Protein AF-A0A7S8EQZ5-F1 (afdb_monomer_lite)

Structure (mmCIF, N/CA/C/O backbone):
data_AF-A0A7S8EQZ5-F1
#
_entry.id   AF-A0A7S8EQZ5-F1
#
loop_
_atom_site.group_PDB
_atom_site.id
_atom_site.type_symbol
_atom_site.label_atom_id
_atom_site.label_alt_id
_atom_site.label_comp_id
_atom_site.label_asym_id
_atom_site.label_entity_id
_atom_site.label_seq_id
_atom_site.pdbx_PDB_ins_code
_atom_site.Cartn_x
_atom_site.Cartn_y
_atom_site.Cartn_z
_atom_site.occupancy
_atom_site.B_iso_or_equiv
_atom_site.auth_seq_id
_atom_site.auth_comp_id
_atom_site.auth_asym_id
_atom_site.auth_atom_id
_atom_site.pdbx_PDB_model_num
ATOM 1 N N . MET A 1 1 ? -12.361 -8.892 21.302 1.00 55.06 1 MET A N 1
ATOM 2 C CA . MET A 1 1 ? -11.281 -7.885 21.242 1.00 55.06 1 MET A CA 1
ATOM 3 C C . MET A 1 1 ? -10.323 -8.326 20.142 1.00 55.06 1 MET A C 1
ATOM 5 O O . MET A 1 1 ? -9.915 -9.477 20.188 1.00 55.06 1 MET A O 1
ATOM 9 N N . PHE A 1 2 ? -10.061 -7.499 19.124 1.00 63.94 2 PHE A N 1
ATOM 10 C CA . PHE A 1 2 ? -9.087 -7.797 18.059 1.00 63.94 2 PHE A CA 1
ATOM 11 C C . PHE A 1 2 ? -7.781 -7.064 18.380 1.00 63.94 2 PHE A C 1
ATOM 13 O O . PHE A 1 2 ? -7.815 -5.852 18.561 1.00 63.94 2 PHE A O 1
ATOM 20 N N . ALA A 1 3 ? -6.666 -7.791 18.478 1.00 79.69 3 ALA A N 1
ATOM 21 C CA . ALA A 1 3 ? -5.363 -7.203 18.807 1.00 79.69 3 ALA A CA 1
ATOM 22 C C . ALA A 1 3 ? -4.646 -6.635 17.565 1.00 79.69 3 ALA A C 1
ATOM 24 O O . ALA A 1 3 ? -4.035 -5.572 17.631 1.00 79.69 3 ALA A O 1
ATOM 25 N N . PHE A 1 4 ? -4.773 -7.302 16.414 1.00 90.19 4 PHE A N 1
ATOM 26 C CA . PHE 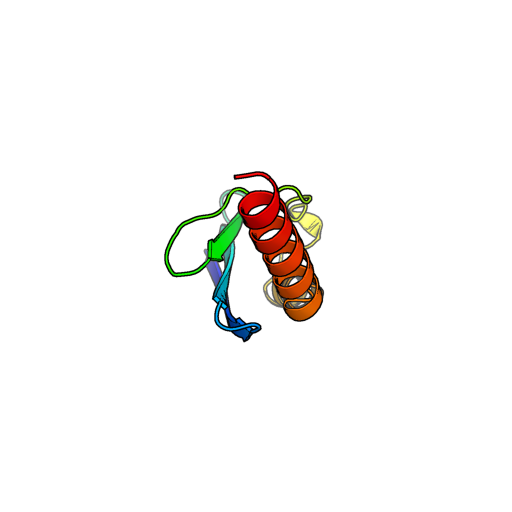A 1 4 ? -4.113 -6.910 15.167 1.00 90.19 4 PHE A CA 1
ATOM 27 C C . PHE A 1 4 ? -4.933 -7.317 13.940 1.00 90.19 4 PHE A C 1
ATOM 29 O O . PHE A 1 4 ? -5.727 -8.261 13.993 1.00 90.19 4 PHE A O 1
ATOM 36 N N . TYR A 1 5 ? -4.709 -6.633 12.818 1.00 90.50 5 TYR A N 1
ATOM 37 C CA . TYR A 1 5 ? -5.183 -7.069 11.504 1.00 90.50 5 TYR A CA 1
ATOM 38 C C . TYR A 1 5 ? -4.302 -6.519 10.375 1.00 90.50 5 TYR A C 1
ATOM 40 O O . TYR A 1 5 ? -3.584 -5.530 10.532 1.00 90.50 5 TYR A O 1
ATOM 48 N N . GLN A 1 6 ? -4.336 -7.200 9.227 1.00 93.69 6 GLN A N 1
ATOM 49 C CA . GLN A 1 6 ? -3.501 -6.885 8.073 1.00 93.69 6 GLN A CA 1
ATOM 50 C C . GLN A 1 6 ? -4.312 -6.939 6.776 1.00 93.69 6 GLN A C 1
ATOM 52 O O . GLN A 1 6 ? -4.992 -7.926 6.505 1.00 93.69 6 GLN A O 1
ATOM 57 N N . LEU A 1 7 ? -4.178 -5.905 5.946 1.00 94.50 7 LEU A N 1
ATOM 58 C CA . LEU A 1 7 ? -4.763 -5.834 4.609 1.00 94.50 7 LEU A CA 1
ATOM 59 C C . LEU A 1 7 ? -3.651 -5.886 3.561 1.00 94.50 7 LEU A C 1
ATOM 61 O O . LEU A 1 7 ? -2.587 -5.297 3.747 1.00 94.50 7 LEU A O 1
ATOM 65 N N . LYS A 1 8 ? -3.878 -6.604 2.457 1.00 95.38 8 LYS A N 1
ATOM 66 C CA . LYS A 1 8 ? -2.918 -6.732 1.350 1.00 95.38 8 LYS A CA 1
ATOM 67 C C . LYS A 1 8 ? -3.630 -6.665 0.009 1.00 95.38 8 LYS A C 1
ATOM 69 O O . LYS A 1 8 ? -4.705 -7.237 -0.148 1.00 95.38 8 LYS A O 1
ATOM 74 N N . ARG A 1 9 ? -3.002 -6.016 -0.971 1.00 94.50 9 ARG A N 1
ATOM 75 C CA . ARG A 1 9 ? -3.402 -6.061 -2.385 1.00 94.50 9 ARG A CA 1
ATOM 76 C C . ARG A 1 9 ? -2.175 -6.294 -3.254 1.00 94.50 9 ARG A C 1
ATOM 78 O O . ARG A 1 9 ? -1.088 -5.801 -2.962 1.00 94.50 9 ARG A O 1
ATOM 85 N N . CYS A 1 10 ? -2.363 -7.056 -4.322 1.00 94.44 10 CYS A N 1
ATOM 86 C CA . CYS A 1 10 ? -1.339 -7.363 -5.310 1.00 94.44 10 CYS A CA 1
ATOM 87 C C . CYS A 1 10 ? -1.947 -7.173 -6.696 1.00 94.44 10 CYS A C 1
ATOM 89 O O . CYS A 1 10 ? -3.046 -7.661 -6.948 1.00 94.44 10 CYS A O 1
ATOM 91 N N . SER A 1 11 ? -1.231 -6.490 -7.581 1.00 94.38 11 SER A N 1
ATOM 92 C CA . SER A 1 11 ? -1.610 -6.332 -8.982 1.00 94.38 11 SER A CA 1
ATOM 93 C C . SER A 1 11 ? -0.381 -6.452 -9.877 1.00 94.38 11 SER A C 1
ATOM 95 O O . SER A 1 11 ? 0.749 -6.234 -9.432 1.00 94.38 11 SER A O 1
ATOM 97 N N . VAL A 1 12 ? -0.602 -6.819 -11.136 1.00 94.06 12 VAL A N 1
ATOM 98 C CA . VAL A 1 12 ? 0.421 -6.811 -12.183 1.00 94.06 12 VAL A CA 1
ATOM 99 C C . VAL A 1 12 ? -0.022 -5.814 -13.242 1.00 94.06 12 VAL A C 1
ATOM 101 O O . VAL A 1 12 ? -1.042 -6.017 -13.893 1.00 94.06 12 VAL A O 1
ATOM 104 N N . LEU A 1 13 ? 0.731 -4.728 -13.391 1.00 91.06 13 LEU A N 1
ATOM 105 C CA . LEU A 1 13 ? 0.410 -3.593 -14.257 1.00 91.06 13 LEU A CA 1
ATOM 106 C C . LEU A 1 13 ? 1.687 -3.150 -14.963 1.00 91.06 13 LEU A C 1
ATOM 108 O O . LEU A 1 13 ? 2.738 -3.130 -14.337 1.00 91.06 13 LEU A O 1
ATOM 112 N N . PHE A 1 14 ? 1.628 -2.820 -16.254 1.00 91.81 14 PHE A N 1
ATOM 113 C CA . PHE A 1 14 ? 2.806 -2.372 -17.021 1.00 91.81 14 PHE A CA 1
ATOM 114 C C . PHE A 1 14 ? 4.034 -3.305 -16.903 1.00 91.81 14 PHE A C 1
ATOM 116 O O . PHE A 1 14 ? 5.172 -2.843 -16.844 1.00 91.81 14 PHE A O 1
ATOM 123 N N . ASN A 1 15 ? 3.807 -4.625 -16.842 1.00 90.88 15 ASN A N 1
ATOM 124 C CA . ASN A 1 15 ? 4.840 -5.646 -16.599 1.00 90.88 15 ASN A CA 1
ATOM 125 C C . ASN A 1 15 ? 5.602 -5.479 -15.261 1.00 90.88 15 ASN A C 1
ATOM 127 O O . ASN A 1 15 ? 6.754 -5.883 -15.133 1.00 90.88 15 ASN A O 1
ATOM 131 N N . MET A 1 16 ? 4.948 -4.878 -14.265 1.00 92.44 16 MET A N 1
ATOM 132 C CA . MET A 1 16 ? 5.451 -4.639 -12.917 1.00 92.44 16 MET A CA 1
ATOM 133 C C . MET A 1 16 ? 4.505 -5.280 -11.899 1.00 92.44 16 MET A C 1
ATOM 135 O O . MET A 1 16 ? 3.291 -5.071 -11.948 1.00 92.44 16 MET A O 1
ATOM 139 N N . ARG A 1 17 ? 5.040 -6.054 -10.952 1.00 94.50 17 ARG A N 1
ATOM 140 C CA . ARG A 1 17 ? 4.264 -6.605 -9.833 1.00 94.50 17 ARG A CA 1
ATOM 141 C C . ARG A 1 17 ? 4.255 -5.602 -8.683 1.00 94.50 17 ARG A C 1
ATOM 143 O O . ARG A 1 17 ? 5.262 -5.457 -7.995 1.00 94.50 17 ARG A O 1
ATOM 150 N N . LEU A 1 18 ? 3.113 -4.964 -8.444 1.00 94.44 18 LEU A N 1
ATOM 151 C CA . LEU A 1 18 ? 2.907 -4.024 -7.345 1.00 94.44 18 LEU A CA 1
ATOM 152 C C . LEU A 1 18 ? 2.170 -4.709 -6.190 1.00 94.44 18 LEU A C 1
ATOM 154 O O . LEU A 1 18 ? 1.065 -5.228 -6.357 1.00 94.44 18 LEU A O 1
ATOM 158 N N . GLN A 1 19 ? 2.771 -4.686 -5.006 1.00 94.50 19 GLN A N 1
ATOM 159 C CA . GLN A 1 19 ? 2.195 -5.196 -3.766 1.00 94.50 19 GLN A CA 1
ATOM 160 C C . GLN A 1 19 ? 2.134 -4.082 -2.730 1.00 94.50 19 GLN A C 1
ATOM 162 O O . GLN A 1 19 ? 3.123 -3.393 -2.504 1.00 94.50 19 GLN A O 1
ATOM 167 N N . ILE A 1 20 ? 0.985 -3.930 -2.081 1.00 93.50 20 ILE A N 1
ATOM 168 C CA . ILE A 1 20 ? 0.795 -2.988 -0.978 1.00 93.50 20 ILE A CA 1
ATOM 169 C C . ILE A 1 20 ? 0.220 -3.718 0.230 1.00 93.50 20 ILE A C 1
ATOM 171 O O . ILE A 1 20 ? -0.584 -4.646 0.085 1.00 93.50 20 ILE A O 1
ATOM 175 N N . GLY A 1 21 ? 0.628 -3.300 1.422 1.00 93.62 21 GLY A N 1
ATOM 176 C CA . GLY A 1 21 ? 0.185 -3.884 2.680 1.00 93.62 21 GLY A CA 1
ATOM 177 C C . GLY A 1 21 ? -0.029 -2.825 3.749 1.00 93.62 21 GLY A C 1
ATOM 178 O O . GLY A 1 21 ? 0.785 -1.918 3.886 1.00 93.62 21 GLY A O 1
ATOM 179 N N . LEU A 1 22 ? -1.106 -2.972 4.515 1.00 94.25 22 LEU A N 1
ATOM 180 C CA . LEU A 1 22 ? -1.389 -2.194 5.715 1.00 94.25 22 LEU A CA 1
ATOM 181 C C . LEU A 1 22 ? -1.413 -3.141 6.914 1.00 94.25 22 LEU A C 1
ATOM 183 O O . LEU A 1 22 ? -2.171 -4.109 6.922 1.00 94.25 22 LEU A O 1
ATOM 187 N N . TYR A 1 23 ? -0.575 -2.868 7.905 1.00 93.31 23 TYR A N 1
ATOM 188 C CA . TYR A 1 23 ? -0.533 -3.549 9.194 1.00 93.31 23 TYR A CA 1
ATOM 189 C C . TYR A 1 23 ? -1.064 -2.604 10.270 1.00 93.31 23 TYR A C 1
ATOM 191 O O . TYR A 1 23 ? -0.657 -1.445 10.296 1.00 93.31 23 TYR A O 1
ATOM 199 N N . VAL A 1 24 ? -1.955 -3.082 11.141 1.00 94.06 24 VAL A N 1
ATOM 200 C CA . VAL A 1 24 ? -2.528 -2.283 12.232 1.00 94.06 24 VAL A CA 1
ATOM 201 C C . VAL A 1 24 ? -2.412 -3.036 13.555 1.00 94.06 24 VAL A C 1
ATOM 203 O O . VAL A 1 24 ? -2.880 -4.172 13.670 1.00 94.06 24 VAL A O 1
ATOM 206 N N . ASP A 1 25 ? -1.824 -2.373 14.549 1.00 93.50 25 ASP A N 1
ATOM 207 C CA . ASP A 1 25 ? -1.694 -2.826 15.933 1.00 93.50 25 ASP A CA 1
ATOM 208 C C . ASP A 1 25 ? -2.597 -1.968 16.832 1.00 93.50 25 ASP A C 1
ATOM 210 O O . ASP A 1 25 ? -2.358 -0.774 17.036 1.00 93.50 25 ASP A O 1
ATOM 214 N N . CYS A 1 26 ? -3.670 -2.571 17.350 1.00 90.19 26 CYS A N 1
ATOM 215 C CA . CYS A 1 26 ? -4.674 -1.853 18.137 1.00 90.19 26 CYS A CA 1
ATOM 216 C C . CYS A 1 26 ? -4.242 -1.586 19.578 1.00 90.19 26 CYS A C 1
ATOM 218 O O . CYS A 1 26 ? -4.728 -0.634 20.189 1.00 90.19 26 CYS A O 1
ATOM 220 N N . GLU A 1 27 ? -3.339 -2.402 20.121 1.00 90.81 27 GLU A N 1
ATOM 221 C CA . GLU A 1 27 ? -2.825 -2.225 21.479 1.00 90.81 27 GLU A CA 1
ATOM 222 C C . GLU A 1 27 ? -1.833 -1.062 21.521 1.00 90.81 27 GLU A C 1
ATOM 224 O O . GLU A 1 27 ? -1.907 -0.210 22.409 1.00 90.81 27 GLU A O 1
ATOM 229 N N . ARG A 1 28 ? -0.955 -0.987 20.514 1.00 90.88 28 ARG A N 1
ATOM 230 C CA . ARG A 1 28 ? 0.044 0.082 20.373 1.00 90.88 28 ARG A CA 1
ATOM 231 C C . ARG A 1 28 ? -0.501 1.348 19.728 1.00 90.88 28 ARG A C 1
ATOM 233 O O . ARG A 1 28 ? 0.119 2.399 19.849 1.00 90.88 28 ARG A O 1
ATOM 240 N N . LYS A 1 29 ? -1.675 1.264 19.093 1.00 91.88 29 LYS A N 1
ATOM 241 C CA . LYS A 1 29 ? -2.264 2.338 18.277 1.00 91.88 29 LYS A CA 1
ATOM 242 C C . LYS A 1 29 ? -1.338 2.750 17.131 1.00 91.88 29 LYS A C 1
ATOM 244 O O . LYS A 1 29 ? -1.175 3.933 16.833 1.00 91.88 29 LYS A O 1
ATOM 249 N N . GLU A 1 30 ? -0.734 1.751 16.499 1.00 90.12 30 GLU A N 1
ATOM 250 C CA . GLU A 1 30 ? 0.230 1.917 15.416 1.00 90.12 30 GLU A CA 1
ATOM 251 C C . GLU A 1 30 ? -0.337 1.348 14.116 1.00 90.12 30 GLU A C 1
ATOM 253 O O . GLU A 1 30 ? -1.046 0.339 14.101 1.00 90.12 30 GLU A O 1
ATOM 258 N N . ALA A 1 31 ? -0.010 1.999 13.003 1.00 91.25 31 ALA A N 1
ATOM 259 C CA . ALA A 1 31 ? -0.324 1.507 11.675 1.00 91.25 31 ALA A CA 1
ATOM 260 C C . ALA A 1 31 ? 0.894 1.678 10.774 1.00 91.25 31 ALA A C 1
ATOM 262 O O . ALA A 1 31 ? 1.483 2.753 10.715 1.00 91.25 31 ALA A O 1
ATOM 263 N N . HIS A 1 32 ? 1.252 0.615 10.064 1.00 90.12 32 HIS A N 1
ATOM 264 C CA . HIS A 1 32 ? 2.395 0.594 9.165 1.00 90.12 32 HIS A CA 1
ATOM 265 C C . HIS A 1 32 ? 1.952 0.238 7.760 1.00 90.12 32 HIS A C 1
ATOM 267 O O . HIS A 1 32 ? 1.272 -0.767 7.530 1.00 90.12 32 HIS A O 1
ATOM 273 N N . PHE A 1 33 ? 2.371 1.061 6.808 1.00 90.12 33 PHE A N 1
ATOM 274 C CA . PHE A 1 33 ? 2.095 0.860 5.399 1.00 90.12 33 PHE A CA 1
ATOM 275 C C . PHE A 1 33 ? 3.373 0.434 4.671 1.00 90.12 33 PHE A C 1
ATOM 277 O O . PHE A 1 33 ? 4.466 0.913 4.951 1.00 90.12 33 PHE A O 1
ATOM 284 N N . SER A 1 34 ? 3.245 -0.503 3.739 1.00 91.69 34 SER A N 1
ATOM 285 C CA . SER A 1 34 ? 4.373 -1.045 2.982 1.00 91.69 34 SER A CA 1
ATOM 286 C C . SER A 1 34 ? 4.016 -1.193 1.512 1.00 91.69 34 SER A C 1
ATOM 288 O O . SER A 1 34 ? 2.879 -1.521 1.163 1.00 91.69 34 SER A O 1
ATOM 290 N N . MET A 1 35 ? 5.006 -0.969 0.651 1.00 93.06 35 MET A N 1
ATOM 291 C CA . MET A 1 35 ? 4.905 -1.148 -0.791 1.00 93.06 35 MET A CA 1
ATOM 292 C C . MET A 1 35 ? 6.104 -1.952 -1.289 1.00 93.06 35 MET A C 1
ATOM 294 O O . MET A 1 35 ? 7.240 -1.734 -0.870 1.00 93.06 35 MET A O 1
ATOM 298 N N . SER A 1 36 ? 5.850 -2.886 -2.196 1.00 94.25 36 SER A N 1
ATOM 299 C CA . SER A 1 36 ? 6.862 -3.685 -2.872 1.00 94.25 36 SER A CA 1
ATOM 300 C C . SER A 1 36 ? 6.603 -3.687 -4.371 1.00 94.25 36 SER A C 1
ATOM 302 O O . SER A 1 36 ? 5.466 -3.844 -4.820 1.00 94.25 36 SER A O 1
ATOM 304 N N . VAL A 1 37 ? 7.672 -3.502 -5.135 1.00 93.06 37 VAL A N 1
ATOM 305 C CA . VAL A 1 37 ? 7.684 -3.488 -6.594 1.00 93.06 37 VAL A CA 1
ATOM 306 C C . VAL A 1 37 ? 8.619 -4.594 -7.057 1.00 93.06 37 VAL A C 1
ATOM 308 O O . VAL A 1 37 ? 9.794 -4.604 -6.697 1.00 93.06 37 VAL A O 1
ATOM 311 N N . ASP A 1 38 ? 8.102 -5.553 -7.821 1.00 93.44 38 ASP A N 1
ATOM 312 C CA . ASP A 1 38 ? 8.865 -6.699 -8.336 1.00 93.44 38 ASP A CA 1
ATOM 313 C C . ASP A 1 38 ? 9.611 -7.475 -7.227 1.00 93.44 38 ASP A C 1
ATOM 315 O O . ASP A 1 38 ? 10.700 -8.011 -7.426 1.00 93.44 38 ASP A O 1
ATOM 319 N N . GLY A 1 39 ? 9.024 -7.520 -6.024 1.00 89.25 39 GLY A N 1
ATOM 320 C CA . GLY A 1 39 ? 9.599 -8.180 -4.848 1.00 89.25 39 GLY A CA 1
ATOM 321 C C . GLY A 1 39 ? 10.583 -7.326 -4.042 1.00 89.25 39 GLY A C 1
ATOM 322 O O . GLY A 1 39 ? 11.109 -7.808 -3.041 1.00 89.25 39 GLY A O 1
ATOM 323 N N . ARG A 1 40 ? 10.820 -6.067 -4.428 1.00 90.06 40 ARG A N 1
ATOM 324 C CA . ARG A 1 40 ? 11.683 -5.127 -3.702 1.00 90.06 40 ARG A CA 1
ATOM 325 C C . ARG A 1 40 ? 10.849 -4.112 -2.934 1.00 90.06 40 ARG A C 1
ATOM 327 O O . ARG A 1 40 ? 10.041 -3.397 -3.525 1.00 90.06 40 ARG A O 1
ATOM 334 N N . ILE A 1 41 ? 11.085 -4.010 -1.625 1.00 88.19 41 ILE A N 1
ATOM 335 C CA . ILE A 1 41 ? 10.460 -2.979 -0.790 1.00 88.19 41 ILE A CA 1
ATOM 336 C C . ILE A 1 41 ? 10.873 -1.614 -1.335 1.00 88.19 41 ILE A C 1
ATOM 338 O O . ILE A 1 41 ? 12.060 -1.306 -1.424 1.00 88.19 41 ILE A O 1
ATOM 342 N N . THR A 1 42 ? 9.882 -0.828 -1.741 1.00 86.25 42 THR A N 1
ATOM 343 C CA . THR A 1 42 ? 10.091 0.498 -2.318 1.00 86.25 42 THR A CA 1
ATOM 344 C C . THR A 1 42 ? 9.686 1.543 -1.285 1.00 86.25 42 THR A C 1
ATOM 346 O O . THR A 1 42 ? 8.581 1.439 -0.742 1.00 86.25 42 THR A O 1
ATOM 349 N N . PRO A 1 43 ? 10.550 2.533 -0.994 1.00 79.25 43 PRO A N 1
ATOM 350 C CA . PRO A 1 43 ? 10.203 3.630 -0.106 1.00 79.25 43 PRO A CA 1
ATOM 351 C C . PRO A 1 43 ? 8.938 4.331 -0.593 1.00 79.25 43 PRO A C 1
ATOM 353 O O . PRO A 1 43 ? 8.763 4.579 -1.787 1.00 79.25 43 PRO A O 1
ATOM 356 N N . ILE A 1 44 ? 8.055 4.647 0.340 1.00 79.12 44 ILE A N 1
ATOM 357 C CA . ILE A 1 44 ? 6.800 5.325 0.047 1.00 79.12 44 ILE A CA 1
ATOM 358 C C . ILE A 1 44 ? 7.008 6.824 0.245 1.00 79.12 44 ILE A C 1
ATOM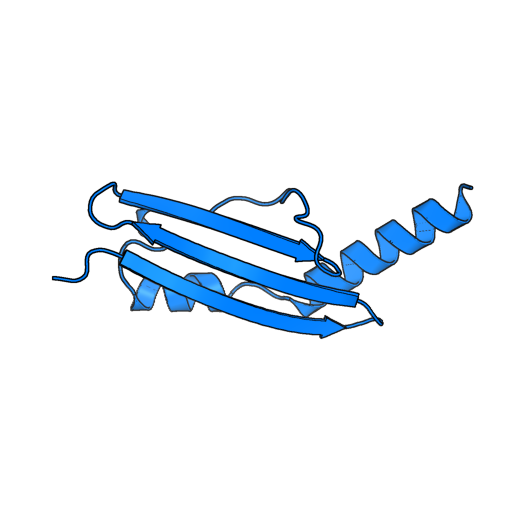 360 O O . ILE A 1 44 ? 7.537 7.252 1.267 1.00 79.12 44 ILE A O 1
ATOM 364 N N . THR A 1 45 ? 6.592 7.623 -0.736 1.00 70.50 45 THR A N 1
ATOM 365 C CA . THR A 1 45 ? 6.715 9.090 -0.704 1.00 70.50 45 THR A CA 1
ATOM 366 C C . THR A 1 45 ? 5.414 9.804 -0.322 1.00 70.50 45 THR A C 1
ATOM 368 O O . THR A 1 45 ? 5.398 11.030 -0.231 1.00 70.50 45 THR A O 1
ATOM 371 N N . TRP A 1 46 ? 4.321 9.069 -0.086 1.00 73.62 46 TRP A N 1
ATOM 372 C CA . TRP A 1 46 ? 3.035 9.616 0.365 1.00 73.62 46 TRP A CA 1
ATOM 373 C C . TRP A 1 46 ? 2.776 9.377 1.855 1.00 73.62 46 TRP A C 1
ATOM 375 O O . TRP A 1 46 ? 3.454 8.594 2.514 1.00 73.62 46 TRP A O 1
ATOM 385 N N . THR A 1 47 ? 1.769 10.073 2.381 1.00 73.75 47 THR A N 1
ATOM 386 C CA . THR A 1 47 ? 1.432 10.090 3.806 1.00 73.75 47 THR A CA 1
ATOM 387 C C . THR A 1 47 ? 0.920 8.731 4.287 1.00 73.75 47 THR A C 1
ATOM 389 O O . THR A 1 47 ? 0.000 8.160 3.699 1.00 73.75 47 THR A O 1
ATOM 392 N N . GLU A 1 48 ? 1.504 8.229 5.376 1.00 83.12 48 GLU A N 1
ATOM 393 C CA . GLU A 1 48 ? 0.973 7.090 6.130 1.00 83.12 48 GLU A CA 1
ATOM 394 C C . GLU A 1 48 ? -0.421 7.406 6.709 1.00 83.12 48 GLU A C 1
ATOM 396 O O . GLU A 1 48 ? -0.732 8.577 6.957 1.00 83.12 48 GLU A O 1
ATOM 401 N N . PRO A 1 49 ? -1.284 6.394 6.927 1.00 87.25 49 PRO A N 1
ATOM 402 C CA . PRO A 1 49 ? -2.582 6.620 7.551 1.00 87.25 49 PRO A CA 1
ATOM 403 C C . PRO A 1 49 ? -2.411 7.214 8.946 1.00 87.25 49 PRO A C 1
ATOM 405 O O . PRO A 1 49 ? -1.611 6.731 9.748 1.00 87.25 49 PRO A O 1
ATOM 408 N N . ARG A 1 50 ? -3.226 8.210 9.291 1.00 90.56 50 ARG A N 1
ATOM 409 C CA . ARG A 1 50 ? -3.334 8.635 10.689 1.00 90.56 50 ARG A CA 1
ATOM 410 C C . ARG A 1 50 ? -4.115 7.582 11.472 1.00 90.56 50 ARG A C 1
ATOM 412 O O . ARG A 1 50 ? -5.071 7.017 10.949 1.00 90.56 50 ARG A O 1
ATOM 419 N N . TRP A 1 51 ? -3.780 7.375 12.749 1.00 91.81 51 TRP A N 1
ATOM 420 C CA . TRP A 1 51 ? -4.420 6.348 13.589 1.00 91.81 51 TRP A CA 1
ATOM 421 C C . TRP A 1 51 ? -5.959 6.359 13.515 1.00 91.81 51 TRP A C 1
ATOM 423 O O . TRP A 1 51 ? -6.574 5.330 13.256 1.00 91.81 51 TRP A O 1
ATOM 433 N N . PHE A 1 52 ? -6.597 7.529 13.640 1.00 91.50 52 PHE A N 1
ATOM 434 C CA . PHE A 1 52 ? -8.065 7.648 13.613 1.00 91.50 52 PHE A CA 1
ATOM 435 C C . PHE A 1 52 ? -8.713 7.229 12.277 1.00 91.50 52 PHE A C 1
ATOM 437 O O . PHE A 1 52 ? -9.922 6.973 12.232 1.00 91.50 52 PHE A O 1
ATOM 444 N N . GLU A 1 53 ? -7.938 7.182 11.188 1.00 92.56 53 GLU A N 1
ATOM 445 C CA . GLU A 1 53 ? -8.385 6.726 9.868 1.00 92.56 53 GLU A CA 1
ATOM 446 C C . GLU A 1 53 ? -8.402 5.202 9.752 1.00 92.56 53 GLU A C 1
ATOM 448 O O . GLU A 1 53 ? -9.008 4.678 8.823 1.00 92.56 53 GLU A O 1
ATOM 453 N N . VAL A 1 54 ? -7.739 4.497 10.671 1.00 93.81 54 VAL A N 1
ATOM 454 C CA . VAL A 1 54 ? -7.524 3.045 10.624 1.00 93.81 54 VAL A CA 1
ATOM 455 C C . VAL A 1 54 ? -7.707 2.386 11.992 1.00 93.81 54 VAL A C 1
ATOM 457 O O . VAL A 1 54 ? -7.284 1.266 12.197 1.00 93.81 54 VAL A O 1
ATOM 460 N N . GLU A 1 55 ? -8.345 3.042 12.958 1.00 92.25 55 GLU A N 1
ATOM 461 C CA . GLU A 1 55 ? -8.492 2.515 14.328 1.00 92.25 55 GLU A CA 1
ATOM 462 C C . GLU A 1 55 ? -9.500 1.352 14.454 1.00 92.25 55 GLU A C 1
ATOM 464 O O . GLU A 1 55 ? -9.629 0.744 15.513 1.00 92.25 55 GLU A O 1
ATOM 469 N N . THR A 1 56 ? -10.229 1.025 13.381 1.00 92.69 56 THR A N 1
ATOM 470 C CA . THR A 1 56 ? -11.145 -0.128 13.316 1.00 92.69 56 THR A CA 1
ATOM 471 C C . THR A 1 56 ? -10.981 -0.864 11.986 1.00 92.69 56 THR A C 1
ATOM 473 O O . THR A 1 56 ? -10.646 -0.210 10.994 1.00 92.69 56 THR A O 1
ATOM 476 N N . PRO A 1 57 ? -11.296 -2.173 11.912 1.00 92.19 57 PRO A N 1
ATOM 477 C CA . PRO A 1 57 ? -11.198 -2.933 10.666 1.00 92.19 57 PRO A CA 1
ATOM 478 C C . PRO A 1 57 ? -11.938 -2.282 9.488 1.00 92.19 57 PRO A C 1
ATOM 480 O O . PRO A 1 57 ? -11.368 -2.144 8.413 1.00 92.19 57 PRO A O 1
ATOM 483 N N . ALA A 1 58 ? -13.166 -1.793 9.704 1.00 93.19 58 ALA A N 1
ATOM 484 C CA . ALA A 1 58 ? -13.956 -1.133 8.661 1.00 93.19 58 ALA A CA 1
ATOM 485 C C . ALA A 1 58 ? -13.288 0.155 8.151 1.00 93.19 58 ALA A C 1
ATOM 487 O O . ALA A 1 58 ? -13.157 0.358 6.947 1.00 93.19 58 ALA A O 1
ATOM 488 N N . LYS A 1 59 ? -12.793 0.996 9.068 1.00 94.69 59 LYS A N 1
ATOM 489 C CA . LYS A 1 59 ? -12.065 2.220 8.708 1.00 94.69 59 LYS A CA 1
ATOM 490 C C . LYS A 1 59 ? -10.777 1.914 7.943 1.00 94.69 59 LYS A C 1
ATOM 492 O O . LYS A 1 59 ? -10.478 2.574 6.951 1.00 94.69 59 LYS A O 1
ATOM 497 N N . ALA A 1 60 ? -10.039 0.893 8.372 1.00 93.56 60 ALA A N 1
ATOM 498 C CA . ALA A 1 60 ? -8.824 0.472 7.695 1.00 93.56 60 ALA A CA 1
ATOM 499 C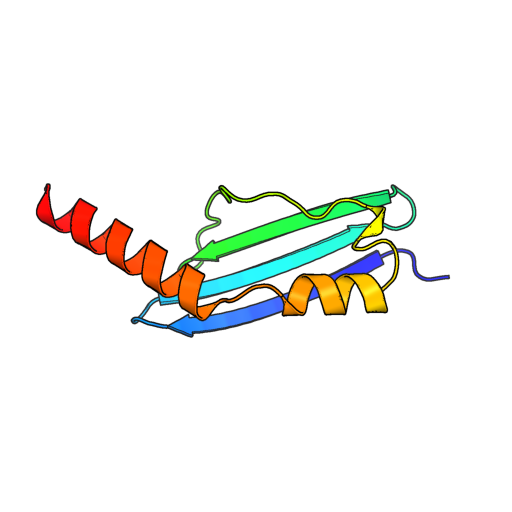 C . ALA A 1 60 ? -9.097 -0.081 6.296 1.00 93.56 60 ALA A C 1
ATOM 501 O O . ALA A 1 60 ? -8.356 0.243 5.372 1.00 93.56 60 ALA A O 1
ATOM 502 N N . GLU A 1 61 ? -10.168 -0.856 6.110 1.00 94.06 61 GLU A N 1
ATOM 503 C CA . GLU A 1 61 ? -10.605 -1.291 4.783 1.00 94.06 61 GLU A CA 1
ATOM 504 C C . GLU A 1 61 ? -10.959 -0.105 3.887 1.00 94.06 61 GLU A C 1
ATOM 506 O O . GLU A 1 61 ? -10.468 -0.030 2.760 1.00 94.06 61 GLU A O 1
ATOM 511 N N . ASP A 1 62 ? -11.751 0.843 4.385 1.00 94.88 62 ASP A N 1
ATOM 512 C CA . ASP A 1 62 ? -12.135 2.036 3.630 1.00 94.88 62 ASP A CA 1
ATOM 513 C C . ASP A 1 62 ? -10.924 2.906 3.279 1.00 94.88 62 ASP A C 1
ATOM 515 O O . ASP A 1 62 ? -10.812 3.412 2.160 1.00 94.88 62 ASP A O 1
ATOM 519 N N . TRP A 1 63 ? -9.969 3.066 4.199 1.00 92.81 63 TRP A N 1
ATOM 520 C CA . TRP A 1 63 ? -8.698 3.728 3.911 1.00 92.81 63 TRP A CA 1
ATOM 521 C C . TRP A 1 63 ? -7.897 2.975 2.846 1.00 92.81 63 TRP A C 1
ATOM 523 O O . TRP A 1 63 ? -7.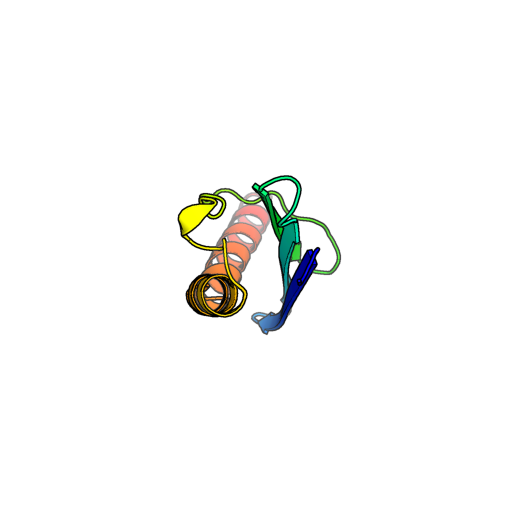478 3.563 1.851 1.00 92.81 63 TRP A O 1
ATOM 533 N N . PHE A 1 64 ? -7.755 1.662 2.989 1.00 92.44 64 PHE A N 1
ATOM 534 C CA . PHE A 1 64 ? -6.948 0.838 2.094 1.00 92.44 64 PHE A CA 1
ATOM 535 C C . PHE A 1 64 ? -7.542 0.720 0.680 1.00 92.44 64 PHE A C 1
ATOM 537 O O . PHE A 1 64 ? -6.810 0.615 -0.308 1.00 92.44 64 PHE A O 1
ATOM 544 N N . ARG A 1 65 ? -8.873 0.783 0.549 1.00 91.69 65 ARG A N 1
ATOM 545 C CA . ARG A 1 65 ? -9.578 0.801 -0.743 1.00 91.69 65 ARG A CA 1
ATOM 546 C C . ARG A 1 65 ? -9.364 2.098 -1.522 1.00 91.69 65 ARG A C 1
ATOM 548 O O . ARG A 1 65 ? -9.366 2.046 -2.748 1.00 91.69 65 ARG A O 1
ATOM 555 N N . ARG A 1 66 ? -9.117 3.229 -0.846 1.00 91.81 66 ARG A N 1
ATOM 556 C CA . ARG A 1 66 ? -8.819 4.523 -1.495 1.00 91.81 66 ARG A CA 1
ATOM 557 C C . ARG A 1 66 ? -7.492 4.525 -2.260 1.00 91.81 66 ARG A C 1
ATOM 559 O O . ARG A 1 66 ? -7.258 5.421 -3.065 1.00 91.81 66 ARG A O 1
ATOM 566 N N . ILE A 1 67 ? -6.631 3.530 -2.043 1.00 89.94 67 ILE A N 1
ATOM 567 C CA . ILE A 1 67 ? -5.354 3.420 -2.747 1.00 89.94 67 ILE A CA 1
ATOM 568 C C . ILE A 1 67 ? -5.594 3.004 -4.205 1.00 89.94 67 ILE A C 1
ATOM 570 O O . ILE A 1 67 ? -5.939 1.853 -4.508 1.00 89.94 67 ILE A O 1
ATOM 574 N N . ALA A 1 68 ? -5.362 3.952 -5.114 1.00 90.56 68 ALA A N 1
ATOM 575 C CA . ALA A 1 68 ? -5.415 3.758 -6.557 1.00 90.56 68 ALA A CA 1
ATOM 576 C C . ALA A 1 68 ? -4.121 3.096 -7.066 1.00 90.56 68 ALA A C 1
ATOM 578 O O . ALA A 1 68 ? -3.162 3.769 -7.443 1.00 90.56 68 ALA A O 1
ATOM 579 N N . MET A 1 69 ? -4.087 1.759 -7.061 1.00 90.81 69 MET A N 1
ATOM 580 C CA . MET A 1 69 ? -2.918 0.982 -7.505 1.00 90.81 69 MET A CA 1
ATOM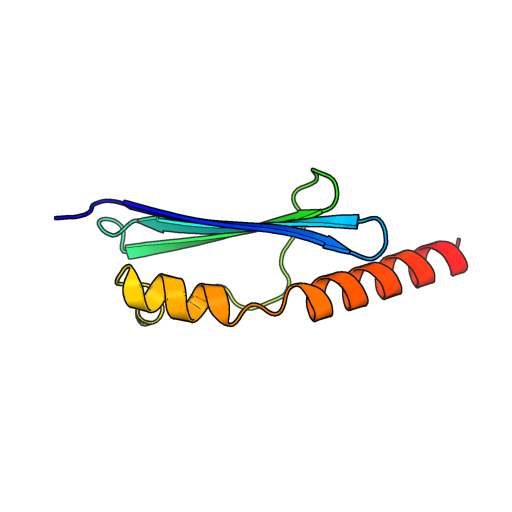 581 C C . MET A 1 69 ? -2.507 1.281 -8.952 1.00 90.81 69 MET A C 1
ATOM 583 O O . MET A 1 69 ? -1.313 1.297 -9.240 1.00 90.81 69 MET A O 1
ATOM 587 N N . ASP A 1 70 ? -3.472 1.550 -9.832 1.00 91.75 70 ASP A N 1
ATOM 588 C CA . ASP A 1 70 ? -3.208 1.812 -11.250 1.00 91.75 70 ASP A CA 1
ATOM 589 C C . ASP A 1 70 ? -2.419 3.108 -11.448 1.00 91.75 70 ASP A C 1
ATOM 591 O O . ASP A 1 70 ? -1.387 3.105 -12.117 1.00 91.75 70 ASP A O 1
ATOM 595 N N . SER A 1 71 ? -2.826 4.183 -10.767 1.00 91.19 71 SER A N 1
ATOM 596 C CA . SER A 1 71 ? -2.127 5.473 -10.796 1.00 91.19 71 SER A CA 1
ATOM 597 C C . SER A 1 71 ? -0.711 5.384 -10.218 1.00 91.19 71 SER A C 1
ATOM 599 O O . SER A 1 71 ? 0.211 6.032 -10.710 1.00 91.19 71 SER A O 1
ATOM 601 N N . ILE A 1 72 ? -0.515 4.561 -9.182 1.00 90.12 72 ILE A N 1
ATOM 602 C CA . ILE A 1 72 ? 0.810 4.306 -8.598 1.00 90.12 72 ILE A CA 1
ATOM 603 C C . ILE A 1 72 ? 1.705 3.585 -9.608 1.00 90.12 72 ILE A C 1
ATOM 605 O O . ILE A 1 72 ? 2.846 3.994 -9.829 1.00 90.12 72 ILE A O 1
ATOM 609 N N . ALA A 1 73 ? 1.195 2.513 -10.216 1.00 91.50 73 ALA A N 1
ATOM 610 C CA . ALA A 1 73 ? 1.951 1.721 -11.176 1.00 91.50 73 ALA A CA 1
ATOM 611 C C . ALA A 1 73 ? 2.326 2.537 -12.421 1.00 91.50 73 ALA A C 1
ATOM 613 O O . ALA A 1 73 ? 3.460 2.440 -12.889 1.00 91.50 73 ALA A O 1
ATOM 614 N N . GLU A 1 74 ? 1.409 3.371 -12.918 1.00 92.75 74 GLU A N 1
ATOM 615 C CA . GLU A 1 74 ? 1.651 4.275 -14.044 1.00 92.75 74 GLU A CA 1
ATOM 616 C C . GLU A 1 74 ? 2.791 5.254 -13.742 1.00 92.75 74 GLU A C 1
ATOM 618 O O . GLU A 1 74 ? 3.749 5.352 -14.511 1.00 92.75 74 GLU A O 1
ATOM 623 N N . ARG A 1 75 ? 2.747 5.926 -12.584 1.00 90.69 75 ARG A N 1
ATOM 624 C CA . ARG A 1 75 ? 3.798 6.865 -12.179 1.00 90.69 75 ARG A CA 1
ATOM 625 C C . ARG A 1 75 ? 5.166 6.188 -12.078 1.00 90.69 75 ARG A C 1
ATOM 627 O O . ARG A 1 75 ? 6.138 6.695 -12.633 1.00 90.69 75 ARG A O 1
ATOM 634 N N . LEU A 1 76 ? 5.238 5.030 -11.420 1.00 89.88 76 LEU A N 1
ATOM 635 C CA . LEU A 1 76 ? 6.485 4.267 -11.286 1.00 89.88 76 LEU A CA 1
ATOM 636 C C . LEU A 1 76 ? 7.028 3.802 -12.643 1.00 89.88 76 LEU A C 1
ATOM 638 O O . LEU A 1 76 ? 8.240 3.727 -12.840 1.00 89.88 76 LEU A O 1
ATOM 642 N N . TRP A 1 77 ? 6.147 3.478 -13.590 1.00 91.25 77 TRP A N 1
ATOM 643 C CA . TRP A 1 77 ? 6.548 3.114 -14.944 1.00 91.25 77 TRP A CA 1
ATOM 644 C C . TRP A 1 77 ? 7.149 4.305 -15.703 1.00 91.25 77 TRP A C 1
ATOM 646 O O . TRP A 1 77 ? 8.194 4.144 -16.336 1.00 91.25 77 TRP A O 1
ATOM 656 N N . ILE A 1 78 ? 6.551 5.499 -15.592 1.00 91.06 78 ILE A N 1
ATOM 657 C CA . ILE A 1 78 ? 7.098 6.739 -1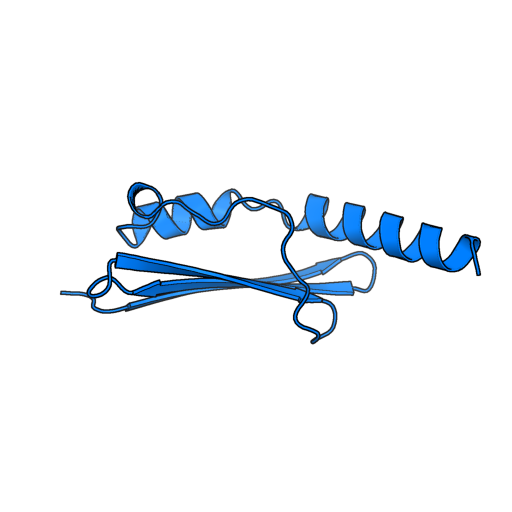6.171 1.00 91.06 78 ILE A CA 1
ATOM 658 C C . ILE A 1 78 ? 8.480 7.038 -15.576 1.00 91.06 78 ILE A C 1
ATOM 660 O O . ILE A 1 78 ? 9.429 7.272 -16.323 1.00 91.06 78 ILE A O 1
ATOM 664 N N . GLU A 1 79 ? 8.618 6.968 -14.249 1.00 89.12 79 GLU A N 1
ATOM 665 C CA . GLU A 1 79 ? 9.893 7.193 -13.553 1.00 89.12 79 GLU A CA 1
ATOM 666 C C . GLU A 1 79 ? 10.976 6.203 -14.025 1.00 89.12 79 GLU A C 1
ATOM 668 O O . GLU A 1 79 ? 12.076 6.623 -14.389 1.00 89.12 79 GLU A O 1
ATOM 673 N N . LYS A 1 80 ? 10.655 4.900 -14.129 1.00 87.00 80 LYS A N 1
ATOM 674 C CA . LYS A 1 80 ? 11.571 3.883 -14.684 1.00 87.00 80 LYS A CA 1
ATOM 675 C C . LYS A 1 80 ? 11.957 4.179 -16.140 1.00 87.00 80 LYS A C 1
ATOM 677 O O . LYS A 1 80 ? 13.113 3.981 -16.509 1.00 87.00 80 LYS A O 1
ATOM 682 N N . ARG A 1 81 ? 11.013 4.629 -16.976 1.00 89.69 81 ARG A N 1
ATOM 683 C CA . ARG A 1 81 ? 11.281 4.962 -18.385 1.00 89.69 81 ARG A CA 1
ATOM 684 C C . ARG A 1 81 ? 12.194 6.169 -18.544 1.00 89.69 81 ARG A C 1
ATOM 686 O O . ARG A 1 81 ? 13.070 6.124 -19.400 1.00 89.69 81 ARG A O 1
ATOM 693 N N . ASN A 1 82 ? 11.995 7.210 -17.744 1.00 89.44 82 ASN A N 1
ATOM 694 C CA . ASN A 1 82 ? 12.826 8.411 -17.801 1.00 89.44 82 ASN A CA 1
ATOM 695 C C . ASN A 1 82 ? 14.255 8.104 -17.344 1.00 89.44 82 ASN A C 1
ATOM 697 O O . ASN A 1 82 ? 15.197 8.424 -18.059 1.00 89.44 82 ASN A O 1
ATOM 701 N N . ALA A 1 83 ? 14.412 7.370 -16.237 1.00 86.56 83 ALA A N 1
ATOM 702 C CA . ALA A 1 83 ? 15.726 6.944 -15.754 1.00 86.56 83 ALA A CA 1
ATOM 703 C C . ALA A 1 83 ? 16.498 6.096 -16.784 1.00 86.56 83 ALA A C 1
ATOM 705 O O . ALA A 1 83 ? 17.719 6.170 -16.853 1.00 86.56 83 ALA A O 1
ATOM 706 N N . ALA A 1 84 ? 15.794 5.301 -17.599 1.00 86.19 84 ALA A N 1
ATOM 707 C CA . ALA A 1 84 ? 16.403 4.520 -18.676 1.00 86.19 84 ALA A CA 1
ATOM 708 C C . ALA A 1 84 ? 16.749 5.343 -19.931 1.00 86.19 84 ALA A C 1
ATOM 710 O O . ALA A 1 84 ? 17.540 4.879 -20.740 1.00 86.19 84 ALA A O 1
ATOM 711 N N . ALA A 1 85 ? 16.138 6.514 -20.127 1.00 82.31 85 ALA A N 1
ATOM 712 C CA . ALA A 1 85 ? 16.421 7.404 -21.256 1.00 82.31 85 ALA A CA 1
ATOM 713 C C . ALA A 1 85 ? 17.580 8.377 -20.973 1.00 82.31 85 ALA A C 1
ATOM 715 O O . ALA A 1 85 ? 18.172 8.909 -21.908 1.00 82.31 85 ALA A O 1
ATOM 716 N N . GLU A 1 86 ? 17.875 8.622 -19.695 1.00 79.38 86 GLU A N 1
ATOM 717 C CA . GLU A 1 86 ? 18.984 9.465 -19.228 1.00 79.38 86 GLU A CA 1
ATOM 718 C C . GLU A 1 86 ? 20.321 8.706 -19.098 1.00 79.38 86 GLU A C 1
ATOM 720 O O . GLU A 1 86 ? 21.357 9.339 -18.894 1.00 79.38 86 GLU A O 1
ATOM 725 N N . ALA A 1 87 ? 20.298 7.372 -19.207 1.00 64.88 87 ALA A N 1
ATOM 726 C CA . ALA A 1 87 ? 21.456 6.475 -19.134 1.00 64.88 87 ALA A CA 1
ATOM 727 C C . ALA A 1 87 ? 21.956 6.068 -20.528 1.00 64.88 87 ALA A C 1
ATOM 729 O O . ALA A 1 87 ? 23.193 5.944 -20.684 1.00 64.88 87 ALA A O 1
#

pLDDT: mean 89.26, std 7.22, range [55.06, 95.38]

Foldseek 3Di:
DDQWDKDKDWDQDPNKIKIKMWIAGLVVLDIDIWIDINNHTDDDPDDDDHSVCCNDPVSVVVVVVPDPVHVVVVVVVVVVVVVVVVD

Secondary structure (DSSP, 8-state):
---EEEEEEEEEETTEEEEEEEEEETTTTEEEEEEEETTEE----SPPPPHHHHSSHHHHHHHHHT--HHHHHHHHHHHHHHHHH--

Sequence (87 aa):
MFAFYQLKRCSVLFNMRLQIGLYVDCERKEAHFSMSVDGRITPITWTEPRWFEVETPAKAEDWFRRIAMDSIAERLWIEKRNAAAEA

Radius of gyration: 14.83 Å; chains: 1; bounding box: 35×18×43 Å